Protein AF-A0A9E2AAH7-F1 (afdb_monomer_lite)

Sequence (70 aa):
IQGTRDVLGPLDVVKPVVEELPGSRLEVIAGGDHSFKVRKMDGRDQQEVFASLVEIVAEFAQSLRTGGGT

Structure (mmCIF, N/CA/C/O backbone):
data_AF-A0A9E2AAH7-F1
#
_entry.id   AF-A0A9E2AAH7-F1
#
loop_
_atom_site.group_PDB
_atom_site.id
_atom_site.type_symbol
_atom_site.label_atom_id
_atom_site.label_alt_id
_atom_site.label_comp_id
_atom_site.label_asym_id
_atom_site.label_entity_id
_atom_site.label_seq_id
_atom_site.pdbx_PDB_ins_code
_atom_site.Cartn_x
_atom_site.Cartn_y
_atom_site.Cartn_z
_atom_site.occupancy
_atom_site.B_iso_or_equiv
_atom_site.auth_seq_id
_atom_site.auth_comp_id
_atom_site.auth_asym_id
_atom_site.auth_atom_id
_atom_site.pdbx_PDB_model_num
ATOM 1 N N . ILE A 1 1 ? -1.937 -1.750 1.940 1.00 95.38 1 ILE A N 1
ATOM 2 C CA . ILE A 1 1 ? -1.216 -1.627 0.650 1.00 95.38 1 ILE A CA 1
ATOM 3 C C . ILE A 1 1 ? -0.204 -2.756 0.589 1.00 95.38 1 ILE A C 1
ATOM 5 O O . ILE A 1 1 ? 0.485 -2.937 1.583 1.00 95.38 1 ILE A O 1
ATOM 9 N N . GLN A 1 2 ? -0.123 -3.502 -0.512 1.00 97.50 2 GLN A N 1
ATOM 10 C CA . GLN A 1 2 ? 0.763 -4.658 -0.637 1.00 97.50 2 GLN A CA 1
ATOM 11 C C . GLN A 1 2 ? 1.330 -4.792 -2.055 1.00 97.50 2 GLN A C 1
ATOM 13 O O . GLN A 1 2 ? 0.612 -4.600 -3.035 1.00 97.50 2 GLN A O 1
ATOM 18 N N . GLY A 1 3 ? 2.616 -5.121 -2.183 1.00 96.81 3 GLY A N 1
ATOM 19 C CA . GLY A 1 3 ? 3.253 -5.393 -3.475 1.00 96.81 3 GLY A CA 1
ATOM 20 C C . GLY A 1 3 ? 3.065 -6.848 -3.917 1.00 96.81 3 GLY A C 1
ATOM 21 O O . GLY A 1 3 ? 3.167 -7.758 -3.098 1.00 96.81 3 GLY A O 1
ATOM 22 N N . THR A 1 4 ? 2.838 -7.112 -5.211 1.00 96.69 4 THR A N 1
ATOM 23 C CA . THR A 1 4 ? 2.676 -8.499 -5.714 1.00 96.69 4 THR A CA 1
ATOM 24 C C . THR A 1 4 ? 3.971 -9.318 -5.705 1.00 96.69 4 THR A C 1
ATOM 26 O O . THR A 1 4 ? 3.932 -10.527 -5.913 1.00 96.69 4 THR A O 1
ATOM 29 N N . ARG A 1 5 ? 5.129 -8.668 -5.536 1.00 96.25 5 ARG A N 1
ATOM 30 C CA . ARG A 1 5 ? 6.461 -9.290 -5.457 1.00 96.25 5 ARG A CA 1
ATOM 31 C C . ARG A 1 5 ? 7.062 -9.207 -4.054 1.00 96.25 5 ARG A C 1
ATOM 33 O O . ARG A 1 5 ? 8.259 -9.449 -3.893 1.00 96.25 5 ARG A O 1
ATOM 40 N N . ASP A 1 6 ? 6.274 -8.821 -3.057 1.00 97.31 6 ASP A N 1
ATOM 41 C CA . ASP A 1 6 ? 6.722 -8.840 -1.674 1.00 97.31 6 ASP A CA 1
ATOM 42 C C . ASP A 1 6 ? 6.804 -10.286 -1.168 1.00 97.31 6 ASP A C 1
ATOM 44 O O . ASP A 1 6 ? 5.798 -10.976 -1.019 1.00 97.31 6 ASP A O 1
ATOM 48 N N . VAL A 1 7 ? 8.029 -10.741 -0.916 1.00 95.75 7 VAL A N 1
ATOM 49 C CA . VAL A 1 7 ? 8.313 -12.082 -0.391 1.00 95.75 7 VAL A CA 1
ATOM 50 C C . VAL A 1 7 ? 8.191 -12.164 1.132 1.00 95.75 7 VAL A C 1
ATOM 52 O O . VAL A 1 7 ? 8.129 -13.263 1.672 1.00 95.75 7 VAL A O 1
ATOM 55 N N . LEU A 1 8 ? 8.179 -11.022 1.824 1.00 96.69 8 LEU A N 1
ATOM 56 C CA . LEU A 1 8 ? 8.022 -10.939 3.277 1.00 96.69 8 LEU A CA 1
ATOM 57 C C . LEU A 1 8 ? 6.544 -10.874 3.677 1.00 96.69 8 LEU A C 1
ATOM 59 O O . LEU A 1 8 ? 6.185 -11.337 4.756 1.00 96.69 8 LEU A O 1
ATOM 63 N N . GLY A 1 9 ? 5.694 -10.344 2.795 1.00 95.56 9 GLY A N 1
ATOM 64 C CA . GLY A 1 9 ? 4.237 -10.329 2.934 1.00 95.56 9 GLY A CA 1
ATOM 65 C C . GLY A 1 9 ? 3.525 -10.866 1.689 1.00 95.56 9 GLY A C 1
ATOM 66 O O . GLY A 1 9 ? 2.963 -10.072 0.930 1.00 95.56 9 GLY A O 1
ATOM 67 N N . PRO A 1 10 ? 3.528 -12.189 1.447 1.00 95.56 10 PRO A N 1
ATOM 68 C CA . PRO A 1 10 ? 2.812 -12.776 0.319 1.00 95.56 10 PRO A CA 1
ATOM 69 C C . PRO A 1 10 ? 1.317 -12.415 0.331 1.00 95.56 10 PRO A C 1
ATOM 71 O O . PRO A 1 10 ? 0.674 -12.380 1.383 1.00 95.56 10 PRO A O 1
ATOM 74 N N . LEU A 1 11 ? 0.747 -12.128 -0.843 1.00 95.44 11 LEU A N 1
ATOM 75 C CA . LEU A 1 11 ? -0.644 -11.661 -0.956 1.00 95.44 11 LEU A CA 1
ATOM 76 C C . LEU A 1 11 ? -1.668 -12.681 -0.454 1.00 95.44 11 LEU A C 1
ATOM 78 O O . LEU A 1 11 ? -2.690 -12.289 0.095 1.00 95.44 11 LEU A O 1
ATOM 82 N N . ASP A 1 12 ? -1.400 -13.966 -0.636 1.00 95.50 12 ASP A N 1
ATOM 83 C CA . ASP A 1 12 ? -2.215 -15.072 -0.135 1.00 95.50 12 ASP A CA 1
ATOM 84 C C . ASP A 1 12 ? -2.212 -15.176 1.397 1.00 95.50 12 ASP A C 1
ATOM 86 O O . ASP A 1 12 ? -3.163 -15.702 1.965 1.00 95.50 12 ASP A O 1
ATOM 90 N N . VAL A 1 13 ? -1.200 -14.615 2.067 1.00 96.38 13 VAL A N 1
ATOM 91 C CA . VAL A 1 13 ? -1.147 -14.496 3.532 1.00 96.38 13 VAL A CA 1
ATOM 92 C C . VAL A 1 13 ? -1.841 -13.222 4.015 1.00 96.38 13 VAL A C 1
ATOM 94 O O . VAL A 1 13 ? -2.593 -13.253 4.984 1.00 96.38 13 VAL A O 1
ATOM 97 N N . VAL A 1 14 ? -1.606 -12.088 3.349 1.00 96.75 14 VAL A N 1
ATOM 98 C CA . VAL A 1 14 ? -2.138 -10.783 3.782 1.00 96.75 14 VAL A CA 1
ATOM 99 C C . VAL A 1 14 ? -3.634 -10.653 3.495 1.00 96.75 14 VAL A C 1
ATOM 101 O O . VAL A 1 14 ? -4.372 -10.098 4.308 1.00 96.75 14 VAL A O 1
ATOM 104 N N . LYS A 1 15 ? -4.099 -11.147 2.343 1.00 96.62 15 LYS A N 1
ATOM 105 C CA . LYS A 1 15 ? -5.479 -10.951 1.887 1.00 96.62 15 LYS A CA 1
ATOM 106 C C . LYS A 1 15 ? -6.529 -11.509 2.864 1.00 96.62 15 LYS A C 1
ATOM 108 O O . LYS A 1 15 ? -7.415 -10.729 3.205 1.00 96.62 15 LYS A O 1
ATOM 113 N N . PRO A 1 16 ? -6.423 -12.754 3.375 1.00 97.25 16 PRO A N 1
ATOM 114 C CA . PRO A 1 16 ? -7.390 -13.275 4.344 1.00 97.25 16 PRO A CA 1
ATOM 115 C C . PRO A 1 16 ? -7.478 -12.422 5.614 1.00 97.25 16 PRO A C 1
ATOM 117 O O . PRO A 1 16 ? -8.566 -12.158 6.108 1.00 97.25 16 PRO A O 1
ATOM 120 N N . VAL A 1 17 ? -6.340 -11.913 6.103 1.00 96.50 17 VAL A N 1
ATOM 121 C CA . VAL A 1 17 ? -6.304 -11.059 7.301 1.00 96.50 17 VAL A CA 1
ATOM 122 C C . VAL A 1 17 ? -7.049 -9.748 7.067 1.00 96.50 17 VAL A C 1
ATOM 124 O O . VAL A 1 17 ? -7.790 -9.299 7.934 1.00 96.50 17 VAL A O 1
ATOM 127 N N . VAL A 1 18 ? -6.873 -9.120 5.901 1.00 96.44 18 VAL A N 1
ATOM 128 C CA . VAL A 1 18 ? -7.593 -7.880 5.585 1.00 96.44 18 VAL A CA 1
ATOM 129 C C . VAL A 1 18 ? -9.096 -8.142 5.458 1.00 96.44 18 VAL A C 1
ATOM 131 O O . VAL A 1 18 ? -9.883 -7.368 5.985 1.00 96.44 18 VAL A O 1
ATOM 134 N N . GLU A 1 19 ? -9.509 -9.245 4.833 1.00 96.12 19 GLU A N 1
ATOM 135 C CA . GLU A 1 19 ? -10.930 -9.600 4.682 1.00 96.12 19 GLU A CA 1
ATOM 136 C C . GLU A 1 19 ? -11.667 -9.769 6.025 1.00 96.12 19 GLU A C 1
ATOM 138 O O . GLU A 1 19 ? -12.870 -9.522 6.095 1.00 96.12 19 GLU A O 1
ATOM 143 N N . GLU A 1 20 ? -10.956 -10.119 7.099 1.00 97.06 20 GLU A N 1
ATOM 144 C CA . GLU A 1 20 ? -11.514 -10.243 8.452 1.00 97.06 20 GLU A CA 1
ATOM 145 C C . GLU A 1 20 ? -11.582 -8.911 9.226 1.00 97.06 20 GLU A C 1
ATOM 147 O O . GLU A 1 20 ? -12.270 -8.819 10.246 1.00 97.06 20 GLU A O 1
ATOM 152 N N . LEU A 1 21 ? -10.890 -7.860 8.770 1.00 95.62 21 LEU A N 1
ATOM 153 C CA . LEU A 1 21 ? -10.814 -6.584 9.482 1.00 95.62 21 LEU A CA 1
ATOM 154 C C . LEU A 1 21 ? -11.933 -5.618 9.045 1.00 95.62 21 LEU A C 1
ATOM 156 O O . LEU A 1 21 ? -12.002 -5.249 7.868 1.00 95.62 21 LEU A O 1
ATOM 160 N N . PRO A 1 22 ? -12.771 -5.119 9.975 1.00 93.19 22 PRO A N 1
ATOM 161 C CA . PRO A 1 22 ? -13.821 -4.161 9.648 1.00 93.19 22 PRO A CA 1
ATOM 162 C C . PRO A 1 22 ? -13.233 -2.809 9.227 1.00 93.19 22 PRO A C 1
ATOM 164 O O . PRO A 1 22 ? -12.268 -2.322 9.814 1.00 93.19 22 PRO A O 1
ATOM 167 N N . GLY A 1 23 ? -13.830 -2.189 8.204 1.00 88.94 23 GLY A N 1
ATOM 168 C CA . GLY A 1 23 ? -13.387 -0.888 7.685 1.00 88.94 23 GLY A CA 1
ATOM 169 C C . GLY A 1 23 ? -12.010 -0.912 7.012 1.00 88.94 23 GLY A C 1
ATOM 170 O O . GLY A 1 23 ? -11.419 0.142 6.779 1.00 88.94 23 GLY A O 1
ATOM 171 N N . SER A 1 24 ? -11.481 -2.100 6.718 1.00 93.88 24 SER A N 1
ATOM 172 C CA . SER A 1 24 ? -10.195 -2.268 6.059 1.00 93.88 24 SER A CA 1
ATOM 173 C C . SER A 1 24 ? -10.331 -2.270 4.529 1.00 93.88 24 SER A C 1
ATOM 175 O O . SER A 1 24 ? -11.408 -2.469 3.964 1.00 93.88 24 SER A O 1
ATOM 177 N N . ARG A 1 25 ? -9.211 -2.025 3.843 1.00 93.06 25 ARG A N 1
ATOM 178 C CA . ARG A 1 25 ? -9.094 -2.049 2.380 1.00 93.06 25 ARG A CA 1
ATOM 179 C C . ARG A 1 25 ? -7.695 -2.527 2.004 1.00 93.06 25 ARG A C 1
ATOM 181 O O . ARG A 1 25 ? -6.705 -2.068 2.579 1.00 93.06 25 ARG A O 1
ATOM 188 N N . LEU A 1 26 ? -7.598 -3.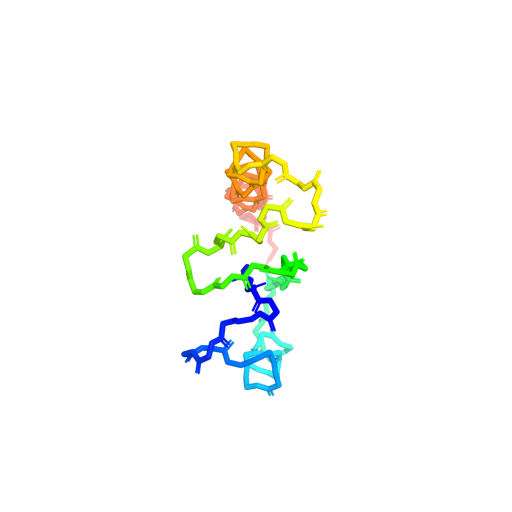422 1.021 1.00 96.12 26 LEU A N 1
ATOM 189 C CA . LEU A 1 26 ? -6.322 -3.885 0.475 1.00 96.12 26 LEU A CA 1
ATOM 190 C C . LEU A 1 26 ? -6.078 -3.283 -0.910 1.00 96.12 26 LEU A C 1
ATOM 192 O O . LEU A 1 26 ? -6.693 -3.694 -1.885 1.00 96.12 26 LEU A O 1
ATOM 196 N N . GLU A 1 27 ? -5.119 -2.363 -0.993 1.00 96.81 27 GLU A N 1
ATOM 197 C CA . GLU A 1 27 ? -4.589 -1.868 -2.269 1.00 96.81 27 GLU A CA 1
ATOM 198 C C . GLU A 1 27 ? -3.366 -2.665 -2.713 1.00 96.81 27 GLU A C 1
ATOM 200 O O . GLU A 1 27 ? -2.431 -2.845 -1.927 1.00 96.81 27 GLU A O 1
ATOM 205 N N . VAL A 1 28 ? -3.360 -3.127 -3.965 1.00 96.94 28 VAL A N 1
ATOM 206 C CA . VAL A 1 28 ? -2.315 -4.004 -4.510 1.00 96.94 28 VAL A CA 1
ATOM 207 C C . VAL A 1 28 ? -1.494 -3.280 -5.573 1.00 96.94 28 VAL A C 1
A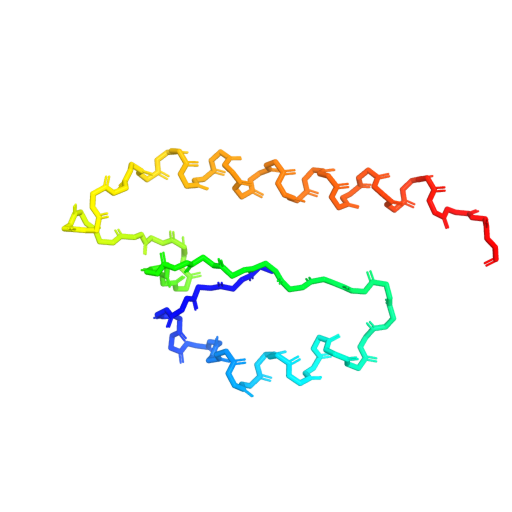TOM 209 O O . VAL A 1 28 ? -2.018 -2.822 -6.585 1.00 96.94 28 VAL A O 1
ATOM 212 N N . ILE A 1 29 ? -0.175 -3.243 -5.384 1.00 95.50 29 ILE A N 1
ATOM 213 C CA . ILE A 1 29 ? 0.770 -2.653 -6.332 1.00 95.50 29 ILE A CA 1
ATOM 214 C C . ILE A 1 29 ? 1.367 -3.753 -7.203 1.00 95.50 29 ILE A C 1
ATOM 216 O O . ILE A 1 29 ? 2.282 -4.476 -6.797 1.00 95.50 29 ILE A O 1
ATOM 220 N N . ALA A 1 30 ? 0.865 -3.857 -8.433 1.00 94.50 30 ALA A N 1
ATOM 221 C CA . ALA A 1 30 ? 1.412 -4.765 -9.434 1.00 94.50 30 ALA A CA 1
ATOM 222 C C . ALA A 1 30 ? 2.909 -4.494 -9.670 1.00 94.50 30 ALA A C 1
ATOM 224 O O . ALA A 1 30 ? 3.313 -3.362 -9.953 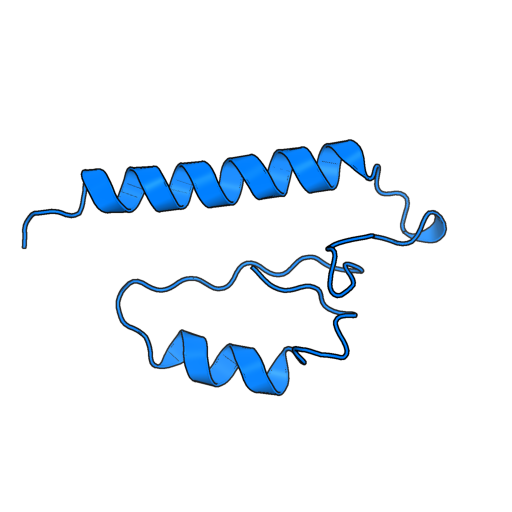1.00 94.50 30 AL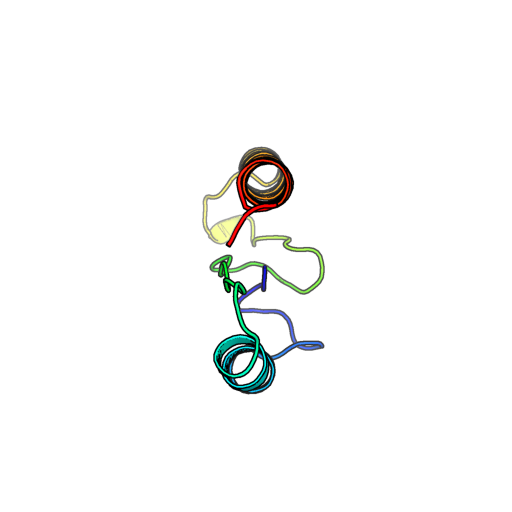A A O 1
ATOM 225 N N . GLY A 1 31 ? 3.727 -5.539 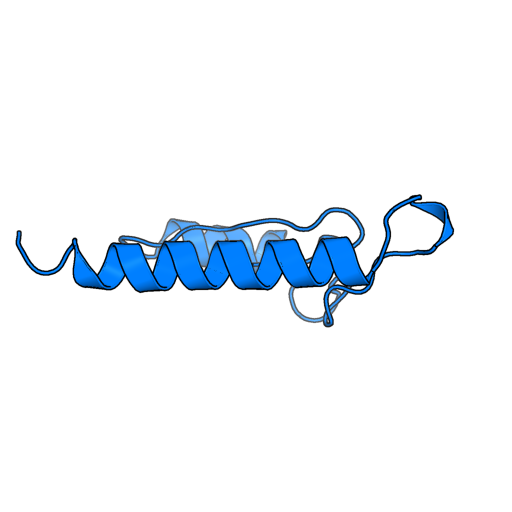-9.522 1.00 94.69 31 GLY A N 1
ATOM 226 C CA . GLY A 1 31 ? 5.182 -5.494 -9.703 1.00 94.69 31 GLY A CA 1
ATOM 227 C C . GLY A 1 31 ? 5.967 -4.925 -8.515 1.00 94.69 31 GLY A C 1
ATOM 228 O O . GLY A 1 31 ? 7.195 -5.046 -8.495 1.00 94.69 31 GLY A O 1
ATOM 229 N N . GLY A 1 32 ? 5.282 -4.358 -7.516 1.00 96.38 32 GLY A N 1
ATOM 230 C CA . GLY A 1 32 ? 5.904 -3.807 -6.314 1.00 96.38 32 GLY A CA 1
ATOM 231 C C . GLY A 1 32 ? 6.503 -4.901 -5.433 1.00 96.38 32 GLY A C 1
ATOM 232 O O . GLY A 1 32 ? 5.859 -5.922 -5.193 1.00 96.38 32 GLY A O 1
ATOM 233 N N . ASP A 1 33 ? 7.733 -4.697 -4.968 1.00 96.69 33 ASP A N 1
ATOM 234 C CA . ASP A 1 33 ? 8.346 -5.507 -3.909 1.00 96.69 33 ASP A CA 1
ATOM 235 C C . ASP A 1 33 ? 7.970 -5.004 -2.500 1.00 96.69 33 ASP A C 1
ATOM 237 O O . ASP A 1 33 ? 7.053 -4.196 -2.349 1.00 96.69 33 ASP A O 1
ATOM 241 N N . HIS A 1 34 ? 8.680 -5.472 -1.467 1.00 96.38 34 HIS A N 1
ATOM 242 C CA . HIS A 1 34 ? 8.448 -5.083 -0.071 1.00 96.38 34 HIS A CA 1
ATOM 243 C C . HIS A 1 34 ? 8.590 -3.573 0.190 1.00 96.38 34 HIS A C 1
ATOM 245 O O . HIS A 1 34 ? 7.963 -3.022 1.086 1.00 96.38 34 HIS A O 1
ATOM 251 N N . SER A 1 35 ? 9.412 -2.880 -0.597 1.00 96.00 35 SER A N 1
ATOM 252 C CA . SER A 1 35 ? 9.567 -1.422 -0.535 1.00 96.00 35 SER A CA 1
ATOM 253 C C . SER A 1 35 ? 8.757 -0.716 -1.625 1.00 96.00 35 SER A C 1
ATOM 255 O O . SER A 1 35 ? 9.025 0.445 -1.933 1.00 96.00 35 SER A O 1
ATOM 257 N N . PHE A 1 36 ? 7.810 -1.429 -2.243 1.00 95.94 36 PHE A N 1
ATOM 258 C CA . PHE A 1 36 ? 7.002 -0.994 -3.381 1.00 95.94 36 PHE A CA 1
ATOM 259 C C . PHE A 1 36 ? 7.822 -0.574 -4.606 1.00 95.94 36 PHE A C 1
ATOM 261 O O . PHE A 1 36 ? 7.336 0.163 -5.471 1.00 95.94 36 PHE A O 1
ATOM 268 N N . LYS A 1 37 ? 9.065 -1.056 -4.722 1.00 96.06 37 LYS A N 1
ATOM 269 C CA . LYS A 1 37 ? 9.857 -0.823 -5.924 1.00 96.06 37 LYS A CA 1
ATOM 270 C C . LYS A 1 37 ? 9.338 -1.689 -7.059 1.00 96.06 37 LYS A C 1
ATOM 272 O O . LYS A 1 37 ? 9.179 -2.904 -6.914 1.00 96.06 37 LYS A O 1
ATOM 277 N N . VAL A 1 38 ? 9.112 -1.056 -8.200 1.00 95.12 38 VAL A N 1
ATOM 278 C CA . VAL A 1 38 ? 8.721 -1.715 -9.449 1.00 95.12 38 VAL A CA 1
ATOM 279 C C . VAL A 1 38 ? 9.952 -1.918 -10.326 1.00 95.12 38 VAL A C 1
ATOM 281 O O . VAL A 1 38 ? 10.961 -1.219 -10.185 1.00 95.12 38 VAL A O 1
ATOM 284 N N . ARG A 1 39 ? 9.931 -2.910 -11.221 1.00 92.38 39 ARG A N 1
ATOM 285 C CA . ARG A 1 39 ? 11.069 -3.103 -12.125 1.00 92.38 39 ARG A CA 1
ATOM 286 C C . ARG A 1 39 ? 10.995 -2.054 -13.226 1.00 92.38 39 ARG A C 1
ATOM 288 O O . ARG A 1 39 ? 9.927 -1.788 -13.758 1.00 92.38 39 ARG A O 1
ATOM 295 N N . LYS A 1 40 ? 12.149 -1.541 -13.663 1.00 87.19 40 LYS A N 1
ATOM 296 C CA . LYS A 1 40 ? 12.218 -0.614 -14.811 1.00 87.19 40 LYS A CA 1
ATOM 297 C C . LYS A 1 40 ? 11.559 -1.185 -16.074 1.00 87.19 40 LYS A C 1
ATOM 299 O O . LYS A 1 40 ? 10.976 -0.442 -16.851 1.00 87.19 40 LYS A O 1
ATOM 304 N N . MET A 1 41 ? 11.642 -2.504 -16.265 1.00 90.69 41 MET A N 1
ATOM 305 C CA . MET A 1 41 ? 11.029 -3.194 -17.405 1.00 90.69 41 MET A CA 1
ATOM 306 C C . MET A 1 41 ? 9.496 -3.186 -17.386 1.00 90.69 41 MET A C 1
ATOM 308 O O . MET A 1 41 ? 8.894 -3.383 -18.433 1.00 90.69 41 MET A O 1
ATOM 312 N N . ASP A 1 42 ? 8.874 -2.933 -16.231 1.00 87.50 42 ASP A N 1
ATOM 313 C CA . ASP A 1 42 ? 7.417 -2.832 -16.108 1.00 87.50 42 ASP A CA 1
ATOM 314 C C . ASP A 1 42 ? 6.901 -1.482 -16.658 1.00 87.50 42 ASP A C 1
ATOM 316 O O . ASP A 1 42 ? 5.698 -1.239 -16.657 1.00 87.50 42 ASP A O 1
ATOM 320 N N . GLY A 1 43 ? 7.797 -0.592 -17.119 1.00 89.31 43 GLY A N 1
ATOM 321 C CA . GLY A 1 43 ? 7.458 0.676 -17.775 1.00 89.31 43 GLY A CA 1
ATOM 322 C C . GLY A 1 43 ? 6.868 1.740 -16.847 1.00 89.31 43 GLY A C 1
ATOM 323 O O . GLY A 1 43 ? 6.385 2.760 -17.326 1.00 89.31 43 GLY A O 1
ATOM 324 N N . ARG A 1 44 ? 6.892 1.505 -15.532 1.00 90.19 44 ARG A N 1
ATOM 325 C CA . ARG A 1 44 ? 6.335 2.404 -14.516 1.00 90.19 44 ARG A CA 1
ATOM 326 C C . ARG A 1 44 ? 7.424 3.288 -13.924 1.00 90.19 44 ARG A C 1
ATOM 328 O O . ARG A 1 44 ? 8.489 2.786 -13.556 1.00 90.19 44 ARG A O 1
ATOM 335 N N . ASP A 1 45 ? 7.140 4.579 -13.787 1.00 93.38 45 ASP A N 1
ATOM 336 C CA . ASP A 1 45 ? 8.017 5.482 -13.056 1.00 93.38 45 ASP A CA 1
ATOM 337 C C . ASP A 1 45 ? 7.884 5.264 -11.541 1.00 93.38 45 ASP A C 1
ATOM 339 O O . ASP A 1 45 ? 6.792 5.105 -10.992 1.00 93.38 45 ASP A O 1
ATOM 343 N N . GLN A 1 46 ? 9.019 5.230 -10.844 1.00 94.56 46 GLN A N 1
ATOM 344 C CA . GLN A 1 46 ? 9.030 4.936 -9.414 1.00 94.56 46 GLN A CA 1
ATOM 345 C C . GLN A 1 46 ? 8.449 6.087 -8.580 1.00 94.56 46 GLN A C 1
ATOM 347 O O . GLN A 1 46 ? 7.852 5.819 -7.537 1.00 94.56 46 GLN A O 1
ATOM 352 N N . GLN A 1 47 ? 8.620 7.343 -9.005 1.00 95.75 47 GLN A N 1
ATOM 353 C CA . GLN A 1 47 ? 8.067 8.496 -8.291 1.00 95.75 47 GLN A CA 1
ATOM 354 C C . GLN A 1 47 ? 6.552 8.548 -8.443 1.00 95.75 47 GLN A C 1
ATOM 356 O O . GLN A 1 47 ? 5.864 8.779 -7.455 1.00 95.75 47 GLN A O 1
ATOM 361 N N . GLU A 1 48 ? 6.027 8.244 -9.629 1.00 94.62 48 GLU A N 1
ATOM 362 C CA . GLU A 1 48 ? 4.581 8.109 -9.845 1.00 94.62 48 GLU A CA 1
ATOM 363 C C . GLU A 1 48 ? 3.971 7.017 -8.953 1.00 94.62 48 GLU A C 1
ATOM 365 O O . GLU A 1 48 ? 2.920 7.222 -8.345 1.00 94.62 48 GLU A O 1
ATOM 370 N N . VAL A 1 49 ? 4.656 5.873 -8.802 1.00 95.12 49 VAL A N 1
ATOM 371 C CA . VAL A 1 49 ? 4.235 4.823 -7.858 1.00 95.12 49 VAL A CA 1
ATOM 372 C C . VAL A 1 49 ? 4.179 5.369 -6.433 1.00 95.12 49 VAL A C 1
ATOM 374 O O . VAL A 1 49 ? 3.168 5.191 -5.760 1.00 95.12 49 VAL A O 1
ATOM 377 N N . PHE A 1 50 ? 5.228 6.052 -5.966 1.00 96.31 50 PHE A N 1
ATOM 378 C CA . PHE A 1 50 ? 5.240 6.618 -4.615 1.00 96.31 50 PHE A CA 1
ATOM 379 C C . PHE A 1 50 ? 4.191 7.715 -4.413 1.00 96.31 50 PHE A C 1
ATOM 381 O O . PHE A 1 50 ? 3.567 7.748 -3.355 1.00 96.31 50 PHE A O 1
ATOM 388 N N . ALA A 1 51 ? 3.954 8.573 -5.404 1.00 96.94 51 ALA A N 1
ATOM 389 C CA . ALA A 1 51 ? 2.910 9.592 -5.340 1.00 96.94 51 ALA A CA 1
ATOM 390 C C . ALA A 1 51 ? 1.529 8.947 -5.144 1.00 96.94 51 ALA A C 1
ATOM 392 O O . ALA A 1 51 ? 0.816 9.296 -4.205 1.00 96.94 51 ALA A O 1
ATOM 393 N N . SER A 1 52 ? 1.217 7.914 -5.932 1.00 95.19 52 SER A N 1
ATOM 394 C CA . SER A 1 52 ? -0.027 7.149 -5.793 1.00 95.19 52 SER A CA 1
ATOM 395 C C . SER A 1 52 ? -0.156 6.477 -4.418 1.00 95.19 52 SER A C 1
ATOM 397 O O . SER A 1 52 ? -1.232 6.488 -3.823 1.00 95.19 52 SER A O 1
ATOM 399 N N . LEU A 1 53 ? 0.936 5.943 -3.856 1.00 96.62 53 LEU A N 1
ATOM 400 C CA . LEU A 1 53 ? 0.931 5.383 -2.498 1.00 96.62 53 LEU A CA 1
ATOM 401 C C . LEU A 1 53 ? 0.566 6.427 -1.440 1.00 96.62 53 LEU A C 1
ATOM 403 O O . LEU A 1 53 ? -0.225 6.143 -0.540 1.00 96.62 53 LEU A O 1
ATOM 407 N N . VAL A 1 54 ? 1.146 7.623 -1.540 1.00 97.44 54 VAL A N 1
ATOM 408 C CA . VAL A 1 54 ? 0.867 8.729 -0.618 1.00 97.44 54 VAL A CA 1
ATOM 409 C C . VAL A 1 54 ? -0.592 9.163 -0.728 1.00 97.44 54 VAL A C 1
ATOM 411 O O . VAL A 1 54 ? -1.238 9.354 0.301 1.00 97.44 54 VAL A O 1
ATOM 414 N N . GLU A 1 55 ? -1.129 9.260 -1.944 1.00 97.50 55 GLU A N 1
ATOM 415 C CA . GLU A 1 55 ? -2.537 9.590 -2.188 1.00 97.50 55 GLU A CA 1
ATOM 416 C C . GLU A 1 55 ? -3.483 8.562 -1.560 1.00 97.50 55 GLU A C 1
ATOM 418 O O . GLU A 1 55 ? -4.383 8.947 -0.818 1.00 97.50 55 GLU A O 1
ATOM 423 N N . ILE A 1 56 ? -3.228 7.264 -1.758 1.00 96.75 56 ILE A N 1
ATOM 424 C CA . ILE A 1 56 ? -4.023 6.176 -1.165 1.00 96.75 56 ILE A CA 1
ATOM 425 C C . ILE A 1 56 ? -4.035 6.273 0.367 1.00 96.75 56 ILE A C 1
ATOM 427 O O . ILE A 1 56 ? -5.085 6.151 1.001 1.00 96.75 56 ILE A O 1
ATOM 431 N N . VAL A 1 57 ? -2.868 6.486 0.986 1.00 96.00 57 VAL A N 1
ATOM 432 C CA . VAL A 1 57 ? -2.771 6.612 2.449 1.00 96.00 57 VAL A CA 1
ATOM 433 C C . VAL A 1 57 ? -3.484 7.873 2.934 1.00 96.00 57 VAL A C 1
ATOM 435 O O . VAL A 1 57 ? -4.168 7.830 3.957 1.00 96.00 57 VAL A O 1
ATOM 438 N N . ALA A 1 58 ? -3.352 8.988 2.214 1.00 96.62 58 ALA A N 1
ATOM 439 C CA . ALA A 1 58 ? -4.015 10.238 2.554 1.00 96.62 58 ALA A CA 1
ATOM 440 C C . ALA A 1 58 ? -5.544 10.121 2.452 1.00 96.62 58 ALA A C 1
ATOM 442 O O . ALA A 1 58 ? -6.239 10.584 3.355 1.00 96.62 58 ALA A O 1
ATOM 443 N N . GLU A 1 59 ? -6.060 9.477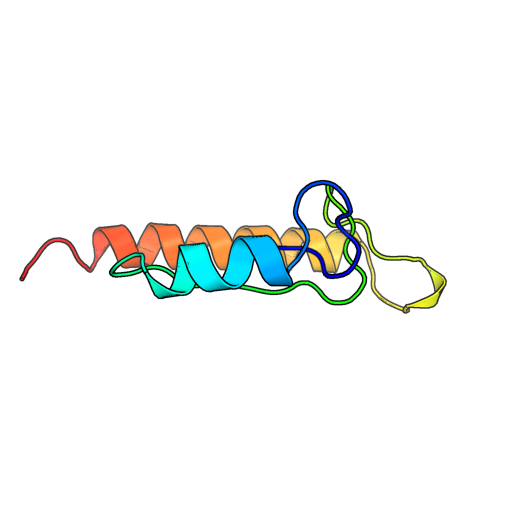 1.403 1.00 95.69 59 GLU A N 1
ATOM 444 C CA . GLU A 1 59 ? -7.487 9.191 1.213 1.00 95.69 59 GLU A CA 1
ATOM 445 C C . GLU A 1 59 ? -8.029 8.346 2.371 1.00 95.69 59 GLU A C 1
ATOM 447 O O . GLU A 1 59 ? -9.016 8.721 3.007 1.00 95.69 59 GLU A O 1
ATOM 452 N N . PHE A 1 60 ? -7.339 7.255 2.715 1.00 94.31 60 PHE A N 1
ATOM 453 C CA . PHE A 1 60 ? -7.722 6.416 3.848 1.00 94.31 60 PHE A CA 1
ATOM 454 C C . PHE A 1 60 ? -7.695 7.199 5.170 1.00 94.31 60 PHE A C 1
ATOM 456 O O . PHE A 1 60 ? -8.641 7.159 5.951 1.00 94.31 60 PHE A O 1
ATOM 463 N N . ALA A 1 61 ? -6.649 7.986 5.423 1.00 94.44 61 ALA A N 1
ATOM 464 C CA . ALA A 1 61 ? -6.569 8.804 6.631 1.00 94.44 61 ALA A CA 1
ATOM 465 C C . ALA A 1 61 ? -7.693 9.856 6.712 1.00 94.44 61 ALA A C 1
ATOM 467 O O . ALA A 1 61 ? -8.159 10.183 7.807 1.00 94.44 61 ALA A O 1
ATOM 468 N N . GLN A 1 62 ? -8.142 10.390 5.574 1.00 95.19 62 GLN A N 1
ATOM 469 C CA . GLN A 1 62 ? -9.286 11.299 5.510 1.00 95.19 62 GLN A CA 1
ATOM 470 C C . GLN A 1 62 ? -10.605 10.573 5.787 1.00 95.19 62 GLN A C 1
ATOM 472 O O . GLN A 1 62 ? -11.422 11.107 6.539 1.00 95.19 62 GLN A O 1
ATOM 477 N N . SER A 1 63 ? -10.797 9.353 5.271 1.00 90.81 63 SER A N 1
ATOM 478 C CA . SER A 1 63 ? -12.016 8.575 5.531 1.00 90.81 63 SER A CA 1
ATOM 479 C C . SER A 1 63 ? -12.190 8.237 7.014 1.00 90.81 63 SER A C 1
ATOM 481 O O . SER A 1 63 ? -13.311 8.180 7.512 1.00 90.81 63 SER A O 1
ATOM 483 N N . LEU A 1 64 ? -11.090 8.088 7.760 1.00 90.00 64 LEU A N 1
ATOM 484 C CA . LEU A 1 64 ? -11.143 7.912 9.216 1.00 90.00 64 LEU A CA 1
ATOM 485 C C . LEU A 1 64 ? -11.691 9.146 9.949 1.00 90.00 64 LEU A C 1
ATOM 487 O O . LEU A 1 64 ? -12.282 9.011 11.017 1.00 90.00 64 LEU A O 1
ATOM 491 N N . ARG A 1 65 ? -11.514 10.354 9.396 1.00 86.75 65 ARG A N 1
ATOM 492 C CA . ARG A 1 65 ? -12.041 11.594 9.996 1.00 86.75 65 ARG A CA 1
ATOM 493 C C . ARG A 1 65 ? -13.526 11.780 9.722 1.00 86.75 65 ARG A C 1
ATOM 495 O O . ARG A 1 65 ? -14.221 12.367 10.544 1.00 86.75 65 ARG A O 1
ATOM 502 N N . THR A 1 66 ? -14.002 11.311 8.574 1.00 77.75 66 THR A N 1
ATOM 503 C CA . THR A 1 66 ? -15.414 11.411 8.185 1.00 77.75 66 THR A CA 1
ATOM 504 C C . THR A 1 66 ? -16.258 10.262 8.741 1.00 77.75 66 THR A C 1
ATOM 506 O O . THR A 1 66 ? -17.463 10.430 8.894 1.00 77.75 66 THR A O 1
ATOM 509 N N . GLY A 1 67 ? -15.638 9.132 9.104 1.00 62.25 67 GLY A N 1
ATOM 510 C CA . GLY A 1 67 ? -16.287 7.944 9.676 1.00 62.25 67 GLY A CA 1
ATOM 511 C C . GLY A 1 67 ? -16.452 7.920 11.204 1.00 62.25 67 GLY A C 1
ATOM 512 O O . GLY A 1 67 ? -16.825 6.887 11.747 1.00 62.25 67 GLY A O 1
ATOM 513 N N . GLY A 1 68 ? -16.197 9.022 11.920 1.00 51.75 68 GLY A N 1
ATOM 514 C CA . GLY A 1 68 ? -16.325 9.120 13.386 1.00 51.75 68 GLY A CA 1
ATOM 515 C C . GLY A 1 68 ? -17.762 9.193 13.928 1.00 51.75 68 GLY A C 1
ATOM 516 O O . GLY A 1 68 ? -17.990 9.846 14.945 1.00 51.75 68 GLY A O 1
ATOM 517 N N . GLY A 1 69 ? -18.734 8.580 13.253 1.00 49.38 69 GLY A N 1
ATOM 518 C CA . GLY A 1 69 ? -20.132 8.606 13.671 1.00 49.38 69 GLY A CA 1
ATOM 519 C C . GLY A 1 69 ? -20.993 7.583 12.946 1.00 49.38 69 GLY A C 1
ATOM 520 O O . GLY A 1 69 ? -21.627 7.931 11.959 1.00 49.38 69 GLY A O 1
ATOM 521 N N . THR A 1 70 ? -21.029 6.364 13.483 1.00 40.12 70 THR A N 1
ATOM 522 C CA . THR A 1 70 ? -22.205 5.477 13.584 1.00 40.12 70 THR A CA 1
ATOM 523 C C . THR A 1 70 ? -21.908 4.411 14.621 1.00 40.12 70 THR A C 1
ATOM 525 O O . THR A 1 70 ? -20.887 3.714 14.429 1.00 40.12 70 THR A O 1
#

Foldseek 3Di:
DEECAAPVDHCVNVVVVQVPDPPGDDDYQYQQYPPGDHDVVVVDDPVVSVVVVVVVVVVSVVVVVVPPDD

Secondary structure (DSSP, 8-state):
-EETT-SSS-HHHHHHHHHHSTT----EETT--TT-PPPGGGT--HHHHHHHHHHHHHHHHHHHHH----

pLDDT: mean 92.11, std 10.82, range [40.12, 97.5]

Radius of gyration: 13.8 Å; chains: 1; bounding box: 34×27×31 Å